Protein AF-A0A7S2N047-F1 (afdb_monomer)

Secondary structure (DSSP, 8-state):
-----------HHHHHHHHHHHHHHHTTT-TT-TTHHHHHHHHHHHHHHHHHHH----PPPPHHHHHHHHHHH---EESS--TTT-SSSEE--S-TTT-

pLDDT: mean 84.27, std 15.43, range [32.12, 98.25]

InterPro domains:
  IPR022035 PCIF1, WW domain [PF12237] (18-99)
  IPR039881 mRNA (2'-O-methyladenosine-N(6)-)-methyltransferase PCIF1-like [PTHR21727] (12-99)

Organism: NCBI:txid374047

Foldseek 3Di:
DPPPDPPPPDDPVLLVLQLVLCCVPCCPPCVVCPCSVVLVVVLVVVVVVCVVPPVDPPDADPLVVQVVCCVPPVDQEAAEDDSRRDNHPHYDYDCPPRD

Structure (mmCIF, N/CA/C/O backbone):
data_AF-A0A7S2N047-F1
#
_entry.id   AF-A0A7S2N047-F1
#
loop_
_atom_site.group_PDB
_atom_site.id
_atom_site.type_symbol
_atom_site.label_atom_id
_atom_site.label_alt_id
_atom_site.label_comp_id
_atom_site.label_asym_id
_atom_site.label_entity_id
_atom_site.label_seq_id
_atom_site.pdbx_PDB_ins_code
_atom_site.Cartn_x
_atom_site.Cartn_y
_atom_site.Cartn_z
_atom_site.occupancy
_atom_site.B_iso_or_equiv
_atom_site.auth_seq_id
_atom_site.auth_comp_id
_atom_site.auth_asym_id
_atom_site.auth_atom_id
_atom_site.pdbx_PDB_model_num
ATOM 1 N N . MET A 1 1 ? 5.557 -2.529 -29.097 1.00 32.72 1 MET A N 1
ATOM 2 C CA . MET A 1 1 ? 6.241 -2.001 -27.897 1.00 32.72 1 MET A CA 1
ATOM 3 C C . MET A 1 1 ? 6.064 -0.479 -27.838 1.00 32.72 1 MET A C 1
ATOM 5 O O . MET A 1 1 ? 7.008 0.234 -28.115 1.00 32.72 1 MET A O 1
ATOM 9 N N . CYS A 1 2 ? 4.846 0.029 -27.590 1.00 32.12 2 CYS A N 1
ATOM 10 C CA . CYS A 1 2 ? 4.597 1.469 -27.362 1.00 32.12 2 CYS A CA 1
ATOM 11 C C . CYS A 1 2 ? 3.151 1.727 -26.881 1.00 32.12 2 CYS A C 1
ATOM 13 O O . CYS A 1 2 ? 2.373 2.426 -27.516 1.00 32.12 2 CYS A O 1
ATOM 15 N N . ALA A 1 3 ? 2.765 1.098 -25.770 1.00 36.38 3 ALA A N 1
ATOM 16 C CA . ALA A 1 3 ? 1.575 1.478 -24.994 1.00 36.38 3 ALA A CA 1
ATOM 17 C C . ALA A 1 3 ? 1.962 1.803 -23.538 1.00 36.38 3 ALA A C 1
ATOM 19 O O . ALA A 1 3 ? 1.139 1.766 -22.629 1.00 36.38 3 ALA A O 1
ATOM 20 N N . LEU A 1 4 ? 3.252 2.063 -23.308 1.00 44.00 4 LEU A N 1
ATOM 21 C CA . LEU A 1 4 ? 3.800 2.326 -21.991 1.00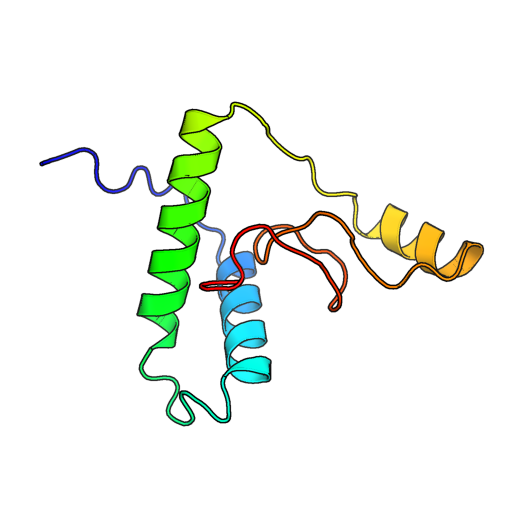 44.00 4 LEU A CA 1
ATOM 22 C C . LEU A 1 4 ? 3.492 3.774 -21.611 1.00 44.00 4 LEU A C 1
ATOM 24 O O . LEU A 1 4 ? 4.015 4.710 -22.205 1.00 44.00 4 LEU A O 1
ATOM 28 N N . LEU A 1 5 ? 2.684 3.891 -20.556 1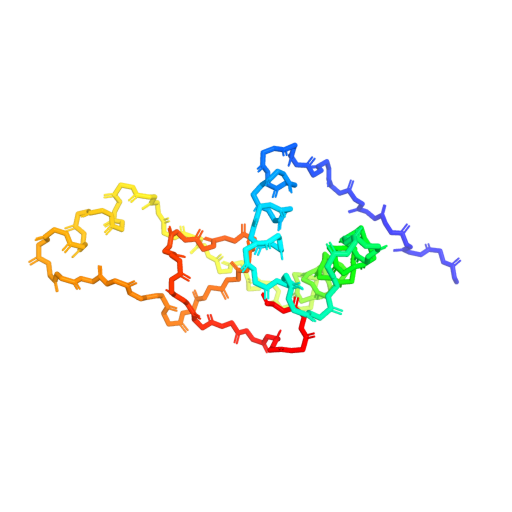.00 48.38 5 LEU A N 1
ATOM 29 C CA . LEU A 1 5 ? 2.534 5.060 -19.696 1.00 48.38 5 LEU A CA 1
ATOM 30 C C . LEU A 1 5 ? 1.588 6.139 -20.236 1.00 48.38 5 LEU A C 1
ATOM 32 O O . LEU A 1 5 ? 1.945 7.304 -20.394 1.00 48.38 5 LEU A O 1
ATOM 36 N N . ARG A 1 6 ? 0.296 5.796 -20.305 1.00 51.25 6 ARG A N 1
ATOM 37 C CA . ARG A 1 6 ? -0.764 6.760 -19.962 1.00 51.25 6 ARG A CA 1
ATOM 38 C C . ARG A 1 6 ? -0.674 7.054 -18.453 1.00 51.25 6 ARG A C 1
ATOM 40 O O . ARG A 1 6 ? -1.598 6.772 -17.701 1.00 51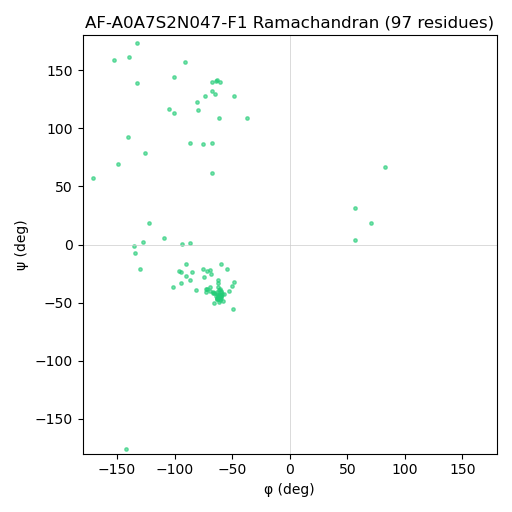.25 6 ARG A O 1
ATOM 47 N N . PHE A 1 7 ? 0.451 7.603 -17.984 1.00 53.09 7 PHE A N 1
ATOM 48 C CA . PHE A 1 7 ? 0.556 8.109 -16.618 1.00 53.09 7 PHE A CA 1
ATOM 49 C C . PHE A 1 7 ? -0.368 9.324 -16.536 1.00 53.09 7 PHE A C 1
ATOM 51 O O . PHE A 1 7 ? 0.016 10.467 -16.788 1.00 53.09 7 PHE A O 1
ATOM 58 N N . LYS A 1 8 ? -1.644 9.064 -16.228 1.00 53.81 8 LYS A N 1
ATOM 59 C CA . LYS A 1 8 ? -2.538 10.072 -15.674 1.00 53.81 8 LYS A CA 1
ATOM 60 C C . LYS A 1 8 ? -1.755 10.722 -14.539 1.00 53.81 8 LYS A C 1
ATOM 62 O O . LYS A 1 8 ? -1.185 10.003 -13.723 1.00 53.81 8 LYS A O 1
ATOM 67 N N . ARG A 1 9 ? -1.665 12.058 -14.543 1.00 59.59 9 ARG A N 1
ATOM 68 C CA . ARG A 1 9 ? -0.963 12.852 -13.520 1.00 59.59 9 ARG A CA 1
ATOM 69 C C . ARG A 1 9 ? -1.170 12.208 -12.151 1.00 59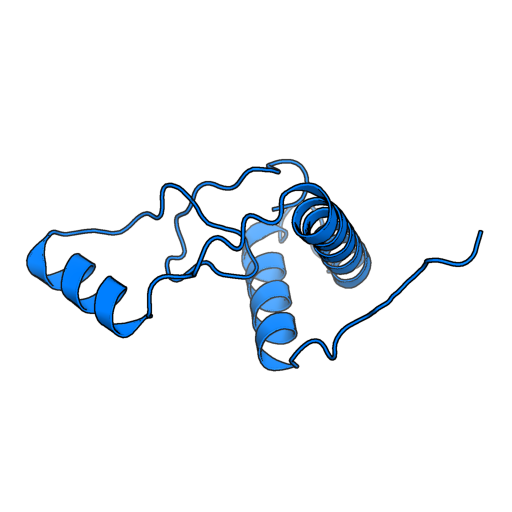.59 9 ARG A C 1
ATOM 71 O O . ARG A 1 9 ? -2.280 12.220 -11.629 1.00 59.59 9 ARG A O 1
ATOM 78 N N . PHE A 1 10 ? -0.114 11.613 -11.610 1.00 66.25 10 PHE A N 1
ATOM 79 C CA . PHE A 1 10 ? -0.169 11.016 -10.290 1.00 66.25 10 PHE A CA 1
ATOM 80 C C . PHE A 1 10 ? -0.018 12.140 -9.273 1.00 66.25 10 PHE A C 1
ATOM 82 O O . PHE A 1 10 ? 0.927 12.930 -9.338 1.00 66.25 10 PHE A O 1
ATOM 89 N N . PHE A 1 11 ? -0.989 12.278 -8.376 1.00 77.00 11 PHE A N 1
ATOM 90 C CA . PHE A 1 11 ? -0.960 13.356 -7.399 1.00 77.00 11 PHE A CA 1
ATOM 91 C C . PHE A 1 11 ? 0.187 13.129 -6.416 1.00 77.00 11 PHE A C 1
ATOM 93 O O . PHE A 1 11 ? 0.315 12.052 -5.834 1.00 77.00 11 PHE A O 1
ATOM 100 N N . LYS A 1 12 ? 0.983 14.178 -6.176 1.00 82.56 12 LYS A N 1
ATOM 101 C CA . LYS A 1 12 ? 2.101 14.154 -5.222 1.00 82.56 12 LYS A CA 1
ATOM 102 C C . LYS A 1 12 ? 1.687 13.607 -3.848 1.00 82.56 12 LYS A C 1
ATOM 104 O O . LYS A 1 12 ? 2.447 12.880 -3.223 1.00 82.56 12 LYS A O 1
ATOM 109 N N . THR A 1 13 ? 0.464 13.901 -3.413 1.00 82.94 13 THR A N 1
ATOM 110 C CA . THR A 1 13 ? -0.099 13.414 -2.146 1.00 82.94 13 THR A CA 1
ATOM 111 C C . THR A 1 13 ? -0.201 11.890 -2.073 1.00 82.94 13 THR A C 1
ATOM 113 O O . THR A 1 13 ? 0.110 11.318 -1.033 1.00 82.94 13 THR A O 1
ATOM 116 N N . HIS A 1 14 ? -0.573 11.221 -3.169 1.00 85.81 14 HIS A N 1
ATOM 117 C CA . HIS A 1 14 ? -0.641 9.758 -3.216 1.00 85.81 14 HIS A CA 1
ATOM 118 C C . HIS A 1 14 ? 0.761 9.148 -3.224 1.00 85.81 14 HIS A C 1
ATOM 120 O O . HIS A 1 14 ? 1.005 8.156 -2.546 1.00 85.81 14 HIS A O 1
ATOM 126 N N . PHE A 1 15 ? 1.709 9.779 -3.924 1.00 90.12 15 PHE A N 1
ATOM 127 C CA . PHE A 1 15 ? 3.110 9.360 -3.892 1.00 90.12 15 PHE A CA 1
ATOM 128 C C . PHE A 1 15 ? 3.702 9.442 -2.490 1.00 90.12 15 PHE A C 1
ATOM 130 O O . PHE A 1 15 ? 4.318 8.488 -2.020 1.00 90.12 15 PHE A O 1
ATOM 137 N N . ASP A 1 16 ? 3.480 10.564 -1.807 1.00 91.75 16 ASP A N 1
ATOM 138 C CA . ASP A 1 16 ? 3.972 10.762 -0.449 1.00 91.75 16 ASP A CA 1
ATOM 139 C C . ASP A 1 16 ? 3.363 9.737 0.523 1.00 91.75 16 ASP A C 1
ATOM 141 O O . ASP A 1 16 ? 4.076 9.246 1.398 1.00 91.75 16 ASP A O 1
ATOM 145 N N . LEU A 1 17 ? 2.086 9.370 0.349 1.00 89.94 17 LEU A N 1
ATOM 146 C CA . LEU A 1 17 ? 1.430 8.321 1.134 1.00 89.94 17 LEU A CA 1
ATOM 147 C C . LEU A 1 17 ? 2.043 6.938 0.873 1.00 89.94 17 LEU A C 1
ATOM 149 O O . LEU A 1 17 ? 2.425 6.262 1.824 1.00 89.94 17 LEU A O 1
ATOM 153 N N . LEU A 1 18 ? 2.185 6.532 -0.394 1.00 92.81 18 LEU A N 1
ATOM 154 C CA . LEU A 1 18 ? 2.799 5.247 -0.750 1.00 92.81 18 LEU A CA 1
ATOM 155 C C . LEU A 1 18 ? 4.234 5.146 -0.230 1.00 92.81 18 LEU A C 1
ATOM 157 O O . LEU A 1 18 ? 4.621 4.122 0.324 1.00 92.81 18 LEU A O 1
ATOM 161 N N . ARG A 1 19 ? 5.010 6.228 -0.354 1.00 93.19 19 ARG A N 1
ATOM 162 C CA . ARG A 1 19 ? 6.382 6.287 0.155 1.00 93.19 19 ARG A CA 1
ATOM 163 C C . ARG A 1 19 ? 6.434 6.113 1.671 1.00 93.19 19 ARG A C 1
ATOM 165 O O . ARG A 1 19 ? 7.287 5.378 2.149 1.00 93.19 19 ARG A O 1
ATOM 172 N N . ARG A 1 20 ? 5.541 6.769 2.422 1.00 91.94 20 ARG A N 1
ATOM 173 C CA . ARG A 1 20 ? 5.457 6.603 3.886 1.00 91.94 20 ARG A CA 1
ATOM 174 C C . ARG A 1 20 ? 5.119 5.161 4.258 1.00 91.94 20 ARG A C 1
ATOM 176 O O . ARG A 1 20 ? 5.868 4.560 5.014 1.00 91.94 20 ARG A O 1
ATOM 183 N N . ASN A 1 21 ? 4.085 4.587 3.640 1.00 90.44 21 ASN A N 1
ATOM 184 C CA . ASN A 1 21 ? 3.686 3.198 3.885 1.00 90.44 21 ASN A CA 1
ATOM 185 C C . ASN A 1 21 ? 4.836 2.226 3.620 1.00 90.44 21 ASN A C 1
ATOM 187 O O . ASN A 1 21 ? 5.070 1.313 4.402 1.00 90.44 21 ASN A O 1
ATOM 191 N N . TYR A 1 22 ?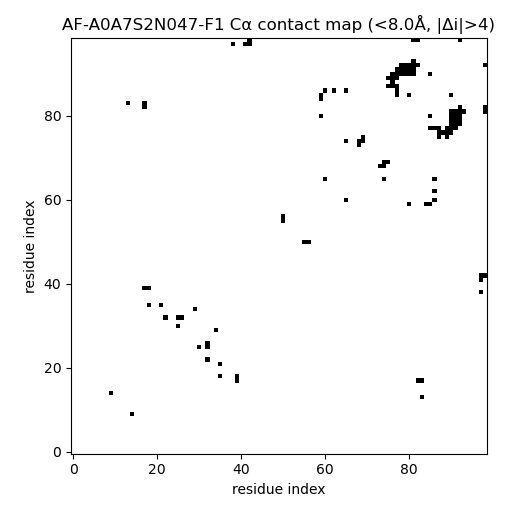 5.571 2.453 2.530 1.00 92.12 22 TYR A N 1
ATOM 192 C CA . TYR A 1 22 ? 6.737 1.655 2.194 1.00 92.12 22 TYR A CA 1
ATOM 193 C C . TYR A 1 22 ? 7.820 1.728 3.271 1.00 92.12 22 TYR A C 1
ATOM 195 O O . TYR A 1 22 ? 8.354 0.696 3.666 1.00 92.12 22 TYR A O 1
ATOM 203 N N . CYS A 1 23 ? 8.144 2.929 3.760 1.00 90.44 23 CYS A N 1
ATOM 204 C CA . CYS A 1 23 ? 9.119 3.092 4.836 1.00 90.44 23 CYS A CA 1
ATOM 205 C C . CYS A 1 23 ? 8.695 2.339 6.106 1.00 90.44 23 CYS A C 1
ATOM 207 O O . CYS A 1 23 ? 9.535 1.701 6.740 1.00 90.44 23 CYS A O 1
ATOM 209 N N . ASP A 1 24 ? 7.402 2.370 6.436 1.00 87.50 24 ASP A N 1
ATOM 210 C CA . ASP A 1 24 ? 6.859 1.731 7.637 1.00 87.50 24 ASP A CA 1
ATOM 211 C C . ASP A 1 24 ? 6.903 0.193 7.548 1.00 87.50 24 ASP A C 1
ATOM 213 O O . ASP A 1 24 ? 7.179 -0.480 8.542 1.00 87.50 24 ASP A O 1
ATOM 217 N N . THR A 1 25 ? 6.669 -0.386 6.363 1.00 84.81 25 THR A N 1
ATOM 218 C CA . THR A 1 25 ? 6.594 -1.848 6.174 1.00 84.81 25 THR A CA 1
ATOM 219 C C . THR A 1 25 ? 7.911 -2.488 5.736 1.00 84.81 25 THR A C 1
ATOM 221 O O . THR A 1 25 ? 8.210 -3.622 6.114 1.00 84.81 25 THR A O 1
ATOM 224 N N . SER A 1 26 ? 8.729 -1.784 4.951 1.00 83.25 26 SER A N 1
ATOM 225 C CA . SER A 1 26 ? 9.897 -2.365 4.275 1.00 83.25 26 SER A CA 1
ATOM 226 C C . SER A 1 26 ? 11.208 -2.223 5.042 1.00 83.25 26 SER A C 1
ATOM 228 O O . SER A 1 26 ? 12.214 -2.751 4.574 1.00 83.25 26 SER A O 1
ATOM 230 N N . SER A 1 27 ? 11.202 -1.616 6.236 1.00 71.62 27 SER A N 1
ATOM 231 C CA . SER A 1 27 ? 12.403 -1.345 7.050 1.00 71.62 27 SER A CA 1
ATOM 232 C C . SER A 1 27 ? 13.346 -2.553 7.217 1.00 71.62 27 SER A C 1
ATOM 234 O O . SER A 1 27 ? 14.560 -2.382 7.257 1.00 71.62 27 SER A O 1
ATOM 236 N N . LYS A 1 28 ? 12.817 -3.787 7.242 1.00 80.50 28 LYS A N 1
ATOM 237 C CA . LYS A 1 28 ? 13.628 -5.017 7.333 1.00 80.50 28 LYS A CA 1
ATOM 238 C C . LYS A 1 28 ? 14.118 -5.566 5.986 1.00 80.50 28 LYS A C 1
ATOM 240 O O . LYS A 1 28 ? 15.154 -6.218 5.955 1.00 80.50 28 LYS A O 1
ATOM 245 N N . SER A 1 29 ? 13.366 -5.366 4.900 1.00 86.94 29 SER A N 1
ATOM 246 C CA . SER A 1 29 ? 13.663 -5.957 3.579 1.00 86.94 29 SER A CA 1
ATOM 247 C C . SER A 1 29 ? 14.429 -5.019 2.643 1.00 86.94 29 SER A C 1
ATOM 249 O O . SER A 1 29 ? 15.080 -5.480 1.712 1.00 86.94 29 SER A O 1
ATOM 251 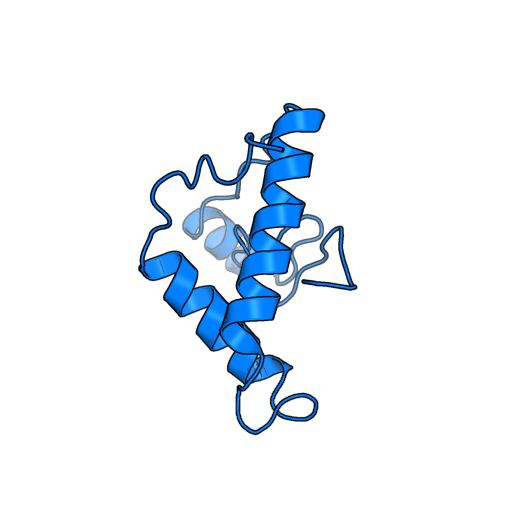N N . ASP A 1 30 ? 14.339 -3.713 2.883 1.00 92.25 30 ASP A N 1
ATOM 252 C CA . ASP A 1 30 ? 15.001 -2.656 2.123 1.00 92.25 30 ASP A CA 1
ATOM 253 C C . ASP A 1 30 ? 15.316 -1.474 3.064 1.00 92.25 30 ASP A C 1
ATOM 255 O O . ASP A 1 30 ? 14.673 -0.424 2.979 1.00 92.25 30 ASP A O 1
ATOM 259 N N . PRO A 1 31 ? 16.262 -1.642 4.011 1.00 88.69 31 PRO A N 1
ATOM 260 C CA . PRO A 1 31 ? 16.565 -0.632 5.031 1.00 88.69 31 PRO A CA 1
ATOM 261 C C . PRO A 1 31 ? 17.088 0.681 4.433 1.00 88.69 31 PRO A C 1
ATOM 263 O O . PRO A 1 31 ? 16.827 1.754 4.970 1.00 88.69 31 PRO A O 1
ATOM 266 N N . ASP A 1 32 ? 17.777 0.596 3.293 1.00 92.19 32 ASP A N 1
ATOM 267 C CA . ASP A 1 32 ? 18.343 1.743 2.577 1.00 92.19 32 ASP A CA 1
ATOM 268 C C . ASP A 1 32 ? 17.345 2.395 1.604 1.00 92.19 32 ASP A C 1
ATOM 270 O O . ASP A 1 32 ? 17.706 3.332 0.889 1.00 92.19 32 ASP A O 1
ATOM 274 N N . LEU A 1 33 ? 16.105 1.891 1.536 1.00 92.00 33 LEU A N 1
ATOM 275 C CA . LEU A 1 33 ? 15.046 2.405 0.664 1.00 92.00 33 LEU A CA 1
ATOM 276 C C . LEU A 1 33 ? 15.439 2.436 -0.831 1.00 92.00 33 LEU A C 1
ATOM 278 O O . LEU A 1 33 ? 14.967 3.283 -1.598 1.00 92.00 33 LEU A O 1
ATOM 282 N N . LYS A 1 34 ? 16.290 1.499 -1.271 1.00 94.62 34 LYS A N 1
ATOM 283 C CA . LYS A 1 34 ? 16.832 1.431 -2.641 1.00 94.62 34 LYS A CA 1
ATOM 284 C C . LYS A 1 34 ? 15.766 1.086 -3.674 1.00 94.62 34 LYS A C 1
ATOM 286 O O . LYS A 1 34 ? 15.910 1.427 -4.848 1.00 94.62 34 LYS A O 1
ATOM 291 N N . HIS A 1 35 ? 14.696 0.413 -3.259 1.00 94.44 35 HIS A N 1
ATOM 292 C CA . HIS A 1 35 ? 13.684 -0.137 -4.156 1.00 94.44 35 HIS A CA 1
ATOM 293 C C . HIS A 1 35 ? 12.336 0.590 -4.102 1.00 94.44 35 HIS A C 1
ATOM 295 O O . HIS A 1 35 ? 11.415 0.171 -4.804 1.00 94.44 35 HIS A O 1
ATOM 301 N N . VAL A 1 36 ? 12.222 1.697 -3.352 1.00 92.94 36 VAL A N 1
ATOM 302 C CA . VAL A 1 36 ? 10.977 2.483 -3.206 1.00 92.94 36 VAL A CA 1
ATOM 303 C C . VAL A 1 36 ? 10.344 2.793 -4.562 1.00 92.94 36 VAL A C 1
ATOM 305 O O . VAL A 1 36 ? 9.185 2.463 -4.804 1.00 92.94 36 VAL A O 1
ATOM 308 N N . LEU A 1 37 ? 11.105 3.424 -5.463 1.00 93.56 37 LEU A N 1
ATOM 309 C CA . LEU A 1 37 ? 10.580 3.873 -6.754 1.00 93.56 37 LEU A CA 1
ATOM 310 C C . LEU A 1 37 ? 10.183 2.693 -7.640 1.00 93.56 37 LEU A C 1
ATOM 312 O O . LEU A 1 37 ? 9.122 2.728 -8.258 1.00 93.56 37 LEU A O 1
ATOM 316 N N . THR A 1 38 ? 10.998 1.638 -7.663 1.00 94.75 38 THR A N 1
ATOM 317 C CA . THR A 1 38 ? 10.728 0.433 -8.454 1.00 94.75 38 THR A CA 1
ATOM 318 C C . THR A 1 38 ? 9.460 -0.268 -7.980 1.00 94.75 38 THR A C 1
ATOM 320 O O . THR A 1 38 ? 8.611 -0.604 -8.800 1.00 94.75 38 THR A O 1
ATOM 323 N N . ARG A 1 39 ? 9.288 -0.457 -6.667 1.00 94.19 39 ARG A N 1
ATOM 324 C CA . ARG A 1 39 ? 8.111 -1.139 -6.111 1.00 94.19 39 ARG A CA 1
ATOM 325 C C . ARG A 1 39 ? 6.838 -0.303 -6.273 1.00 94.19 39 ARG A C 1
ATOM 327 O O . ARG A 1 39 ? 5.824 -0.846 -6.696 1.00 94.19 39 ARG A O 1
ATOM 334 N N . ILE A 1 40 ? 6.908 1.020 -6.076 1.00 93.12 40 ILE A N 1
ATOM 335 C CA . ILE A 1 40 ? 5.785 1.926 -6.384 1.00 93.12 40 ILE A CA 1
ATOM 336 C C . ILE A 1 40 ? 5.427 1.862 -7.875 1.00 93.12 40 ILE A C 1
ATOM 338 O O . ILE A 1 40 ? 4.251 1.798 -8.222 1.00 93.12 40 ILE A O 1
ATOM 342 N N . PHE A 1 41 ? 6.417 1.855 -8.769 1.00 92.75 41 PHE A N 1
ATOM 343 C CA . PHE A 1 41 ? 6.172 1.752 -10.207 1.00 92.75 41 PHE A CA 1
ATOM 344 C C . PHE A 1 41 ? 5.483 0.434 -10.582 1.00 92.75 41 PHE A C 1
ATOM 346 O O . PHE A 1 41 ? 4.484 0.452 -11.299 1.00 92.75 41 PHE A O 1
ATOM 353 N N . VAL A 1 42 ? 5.962 -0.697 -10.055 1.00 94.19 42 VAL A N 1
ATOM 354 C CA . VAL A 1 42 ? 5.356 -2.020 -10.279 1.00 94.19 42 VAL A CA 1
ATOM 355 C C . VAL A 1 42 ? 3.909 -2.060 -9.781 1.00 94.19 42 VAL A C 1
ATOM 357 O O . VAL A 1 42 ? 3.034 -2.531 -10.509 1.00 94.19 42 VAL A O 1
ATOM 360 N N . LEU A 1 43 ? 3.641 -1.511 -8.593 1.00 92.88 43 LEU A N 1
ATOM 361 C CA . LEU A 1 43 ? 2.294 -1.375 -8.038 1.00 92.88 43 LEU A CA 1
ATOM 362 C C . LEU A 1 43 ? 1.383 -0.572 -8.976 1.00 92.88 43 LEU A C 1
ATOM 364 O O . LEU A 1 43 ? 0.293 -1.027 -9.325 1.00 92.88 43 LEU A O 1
ATOM 368 N N . LEU A 1 44 ? 1.837 0.589 -9.456 1.00 90.50 44 LEU A N 1
ATOM 369 C CA . LEU A 1 44 ? 1.058 1.421 -10.378 1.00 90.50 44 LEU A CA 1
ATOM 370 C C . LEU A 1 44 ? 0.775 0.703 -11.702 1.00 90.50 44 LEU A C 1
ATOM 372 O O . LEU A 1 44 ? -0.363 0.714 -12.166 1.00 90.50 44 LEU A O 1
ATOM 376 N N . CYS A 1 45 ? 1.770 0.028 -12.284 1.00 90.31 45 CYS A N 1
ATOM 377 C CA . CYS A 1 45 ? 1.576 -0.776 -13.490 1.00 90.31 45 CYS A CA 1
ATOM 378 C C . CYS A 1 45 ? 0.550 -1.897 -13.275 1.00 90.31 45 CYS A C 1
ATOM 380 O O . CYS A 1 45 ? -0.287 -2.142 -14.144 1.00 90.31 45 CYS A O 1
ATOM 382 N N . ARG A 1 46 ? 0.582 -2.565 -12.117 1.00 89.94 46 ARG A N 1
ATOM 383 C CA . ARG A 1 46 ? -0.353 -3.646 -11.786 1.00 89.94 46 ARG A CA 1
ATOM 384 C C . ARG A 1 46 ? -1.798 -3.143 -11.723 1.00 89.94 46 ARG A C 1
ATOM 386 O O . ARG A 1 46 ? -2.687 -3.761 -12.313 1.00 89.94 46 ARG A O 1
ATOM 393 N N . TYR A 1 47 ? -2.033 -2.014 -11.057 1.00 87.75 47 TYR A N 1
ATOM 394 C CA . TYR A 1 47 ? -3.374 -1.434 -10.936 1.00 87.75 47 TYR A CA 1
ATOM 395 C C . TYR A 1 47 ? -3.874 -0.756 -12.217 1.00 87.75 47 TYR A C 1
ATOM 397 O O . TYR A 1 47 ? -5.084 -0.750 -12.457 1.00 87.75 47 TYR A O 1
ATOM 405 N N . ASP A 1 48 ? -2.982 -0.245 -13.070 1.00 86.12 48 ASP A N 1
ATOM 406 C CA . ASP A 1 48 ? -3.351 0.280 -14.393 1.00 86.12 48 ASP A CA 1
ATOM 407 C C . ASP A 1 48 ? -3.922 -0.832 -15.289 1.00 86.12 48 ASP A C 1
ATOM 409 O O . ASP A 1 48 ? -4.995 -0.676 -15.875 1.00 86.12 48 ASP A O 1
ATOM 413 N N . ILE A 1 49 ? -3.285 -2.012 -15.293 1.00 85.50 49 ILE A N 1
ATOM 414 C CA . ILE A 1 49 ? -3.764 -3.188 -16.038 1.00 85.50 49 ILE A CA 1
ATOM 415 C C . ILE A 1 49 ? -5.166 -3.602 -15.570 1.00 85.50 49 ILE A C 1
ATOM 417 O O . ILE A 1 49 ? -6.053 -3.826 -16.391 1.00 85.50 49 ILE A O 1
ATOM 421 N N . ILE A 1 50 ? -5.407 -3.675 -14.257 1.00 81.06 50 ILE A N 1
ATOM 422 C CA . ILE A 1 50 ? -6.730 -4.051 -13.731 1.00 81.06 50 ILE A CA 1
ATOM 423 C C . ILE A 1 50 ? -7.793 -3.005 -14.052 1.00 81.06 50 ILE A C 1
ATOM 425 O O . ILE A 1 50 ? -8.910 -3.371 -14.423 1.00 81.06 50 ILE A O 1
ATOM 429 N N . SER A 1 51 ? -7.445 -1.723 -13.942 1.00 78.38 51 SER A N 1
ATOM 430 C CA . SER A 1 51 ? -8.354 -0.625 -14.279 1.00 78.38 51 SER A CA 1
ATOM 431 C C . SER A 1 51 ? -8.779 -0.697 -15.748 1.00 78.38 51 SER A C 1
ATOM 433 O O . SER A 1 51 ? -9.945 -0.463 -16.063 1.00 78.38 51 SER A O 1
ATOM 435 N N . ALA A 1 52 ? -7.859 -1.080 -16.639 1.00 76.12 52 ALA A N 1
ATOM 436 C CA . ALA A 1 52 ? -8.136 -1.273 -18.057 1.00 76.12 52 ALA A CA 1
ATOM 437 C C . ALA A 1 52 ? -8.970 -2.534 -18.351 1.00 76.12 52 ALA A C 1
ATOM 439 O O . ALA A 1 52 ? -9.829 -2.500 -19.228 1.00 76.12 52 ALA A O 1
ATOM 440 N N . LEU A 1 53 ? -8.730 -3.637 -17.634 1.00 70.94 53 LEU A N 1
ATOM 441 C CA . LEU A 1 53 ? -9.376 -4.927 -17.904 1.00 70.94 53 LEU A CA 1
ATOM 442 C C . LEU A 1 53 ? -10.783 -5.047 -17.324 1.00 70.94 53 LEU A C 1
ATOM 444 O O . LEU A 1 53 ? -11.645 -5.671 -17.936 1.00 70.94 53 LEU A O 1
ATOM 448 N N . LYS A 1 54 ? -11.008 -4.530 -16.113 1.00 60.78 54 LYS A N 1
ATOM 449 C CA . LYS A 1 54 ? -12.220 -4.869 -15.364 1.00 60.78 54 LYS A CA 1
ATOM 450 C C . LYS A 1 54 ? -13.355 -3.867 -15.550 1.00 60.78 54 LYS A C 1
ATOM 452 O O . LYS A 1 54 ? -14.492 -4.229 -15.287 1.00 60.78 54 LYS A O 1
ATOM 457 N N . GLY A 1 55 ? -13.096 -2.607 -15.911 1.00 55.12 55 GLY A N 1
ATOM 458 C CA . GLY A 1 55 ? -14.119 -1.551 -15.791 1.00 55.12 55 GLY A CA 1
ATOM 459 C C . GLY A 1 55 ? -14.671 -1.391 -14.359 1.00 55.12 55 GLY A C 1
ATOM 460 O O . GLY A 1 55 ? -15.574 -0.593 -14.116 1.00 55.12 55 GLY A O 1
ATOM 461 N N . VAL A 1 56 ? -14.125 -2.143 -13.396 1.00 53.66 56 VAL A N 1
ATOM 462 C CA . VAL A 1 56 ? -14.533 -2.160 -12.002 1.00 53.66 56 VAL A CA 1
ATOM 463 C C . VAL A 1 56 ? -13.764 -1.048 -11.310 1.00 53.66 56 VAL A C 1
ATOM 465 O O . VAL A 1 56 ? -12.681 -1.240 -10.759 1.00 53.66 56 VAL A O 1
ATOM 468 N N . ASN A 1 57 ? -14.343 0.144 -11.356 1.00 58.59 57 ASN A N 1
ATOM 469 C CA . ASN A 1 57 ? -13.942 1.236 -10.489 1.00 58.59 57 ASN A CA 1
ATOM 470 C C . ASN A 1 57 ? -14.510 0.944 -9.094 1.00 58.59 57 ASN A C 1
ATOM 472 O O . ASN A 1 57 ? -15.618 1.372 -8.770 1.00 58.59 57 ASN A O 1
ATOM 476 N N . HIS A 1 58 ? -13.778 0.185 -8.270 1.00 66.12 58 HIS A N 1
ATOM 477 C CA . HIS A 1 58 ? -14.099 0.122 -6.845 1.00 66.12 58 HIS A CA 1
ATOM 478 C C . HIS A 1 58 ? -13.946 1.533 -6.277 1.00 66.12 58 HIS A C 1
ATOM 480 O O . HIS A 1 58 ? -12.843 2.078 -6.197 1.00 66.12 58 HIS A O 1
ATOM 486 N N . SER A 1 59 ? -15.078 2.144 -5.943 1.00 72.25 59 SER A N 1
ATOM 487 C CA . SER A 1 59 ? -15.106 3.485 -5.378 1.00 72.25 59 SER A CA 1
ATOM 488 C C . SER A 1 59 ? -14.624 3.408 -3.935 1.00 72.25 59 SER A C 1
ATOM 490 O O . SER A 1 59 ? -15.132 2.600 -3.159 1.00 72.25 59 SER A O 1
ATOM 492 N N . ALA A 1 60 ? -13.638 4.231 -3.585 1.00 82.25 60 ALA A N 1
ATOM 493 C CA . ALA A 1 60 ? -13.207 4.367 -2.202 1.00 82.25 60 ALA A CA 1
ATOM 494 C C . ALA A 1 60 ? -14.353 4.939 -1.365 1.00 82.25 60 ALA A C 1
ATOM 496 O O . ALA A 1 60 ? -15.062 5.849 -1.809 1.00 82.25 60 ALA A O 1
ATOM 497 N N . ILE A 1 61 ? -14.515 4.441 -0.143 1.00 86.56 61 ILE A N 1
ATOM 498 C CA . ILE A 1 61 ? -15.416 5.082 0.806 1.00 86.56 61 ILE A CA 1
ATOM 499 C C . ILE A 1 61 ? -14.841 6.451 1.214 1.00 86.56 61 ILE A C 1
ATOM 501 O O . ILE A 1 61 ? -13.631 6.570 1.419 1.00 86.56 61 ILE A O 1
ATOM 505 N N . PRO A 1 62 ? -15.658 7.511 1.350 1.00 90.50 62 PRO A N 1
ATOM 506 C CA . PRO A 1 62 ? -15.157 8.788 1.842 1.00 90.50 62 PRO A CA 1
ATOM 507 C C . PRO A 1 62 ? -14.568 8.654 3.259 1.00 90.50 62 PRO A C 1
ATOM 509 O O . PRO A 1 62 ? -15.206 8.024 4.109 1.00 90.50 62 PRO A O 1
ATOM 512 N N . PRO A 1 63 ? -13.435 9.310 3.580 1.00 91.75 63 PRO A N 1
ATOM 513 C CA . PRO A 1 63 ? -12.809 9.208 4.903 1.00 91.75 63 PRO A CA 1
ATOM 514 C C . PRO A 1 63 ? -13.760 9.509 6.068 1.00 91.75 63 PRO A C 1
ATOM 516 O O . PRO A 1 63 ? -13.803 8.772 7.046 1.00 91.75 63 PRO A O 1
ATOM 519 N N . ARG A 1 64 ? -14.629 10.519 5.918 1.00 95.19 64 ARG A N 1
ATOM 520 C CA . ARG A 1 64 ? -15.641 10.873 6.930 1.00 95.19 64 ARG A CA 1
ATOM 521 C C . ARG A 1 64 ? -16.663 9.763 7.191 1.00 95.19 64 ARG A C 1
ATOM 523 O O . ARG A 1 64 ? -17.149 9.633 8.311 1.00 95.19 64 ARG A O 1
ATOM 530 N N . ALA A 1 65 ? -17.008 8.983 6.167 1.00 94.81 65 ALA A N 1
ATOM 531 C CA . ALA A 1 65 ? -17.914 7.850 6.323 1.00 94.81 65 ALA A CA 1
ATOM 532 C C . ALA A 1 65 ? -17.211 6.700 7.055 1.00 94.81 65 ALA A C 1
ATOM 534 O O . ALA A 1 65 ? -17.793 6.127 7.973 1.00 94.81 65 ALA A O 1
ATOM 535 N N . PHE A 1 66 ? -15.940 6.432 6.733 1.00 95.00 66 PHE A N 1
ATOM 536 C CA . PHE A 1 66 ? -15.131 5.470 7.485 1.00 95.00 66 PHE A CA 1
ATOM 537 C C . PHE A 1 66 ? -14.966 5.878 8.958 1.00 95.00 66 PHE A C 1
ATOM 539 O O . PHE A 1 66 ? -15.168 5.054 9.842 1.00 95.00 66 PHE A O 1
ATOM 546 N N . GLU A 1 67 ? -14.702 7.155 9.248 1.00 95.44 67 GLU A N 1
ATOM 547 C CA . GLU A 1 67 ? -14.631 7.672 10.623 1.00 95.44 67 GLU A CA 1
ATOM 548 C C . GLU A 1 67 ? -15.943 7.479 11.394 1.00 95.44 67 GLU A C 1
ATOM 550 O O . GLU A 1 67 ? -15.929 7.063 12.552 1.00 95.44 67 GLU A O 1
ATOM 555 N N . ALA A 1 68 ? -17.089 7.770 10.769 1.00 97.19 68 ALA A N 1
ATOM 556 C CA . ALA A 1 68 ? -18.393 7.564 11.395 1.00 97.19 68 ALA A CA 1
ATOM 557 C C . ALA A 1 68 ? -18.648 6.079 11.681 1.00 97.19 68 ALA A C 1
ATOM 559 O O . ALA A 1 68 ? -19.114 5.728 12.764 1.00 97.19 68 AL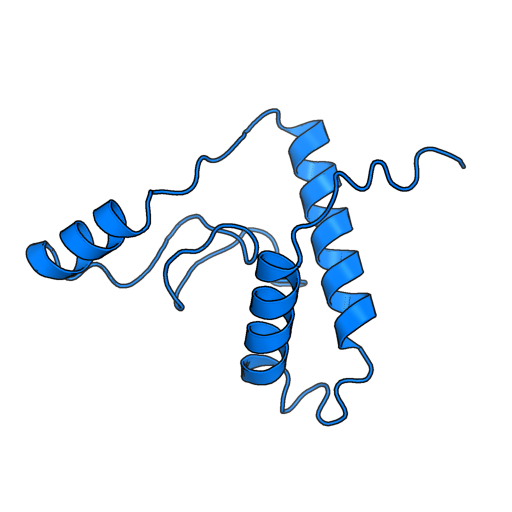A A O 1
ATOM 560 N N . MET A 1 69 ? -18.297 5.206 10.737 1.00 96.19 69 MET A N 1
ATOM 561 C CA . MET A 1 69 ? -18.388 3.761 10.910 1.00 96.19 69 MET A CA 1
ATOM 562 C C . MET A 1 69 ? -17.468 3.242 12.018 1.00 96.19 69 MET A C 1
ATOM 564 O O . MET A 1 69 ? -17.879 2.406 12.819 1.00 96.19 69 MET A O 1
ATOM 568 N N . SER A 1 70 ? -16.250 3.771 12.102 1.00 96.25 70 SER A N 1
ATOM 569 C CA . SER A 1 70 ? -15.298 3.429 13.155 1.00 96.25 70 SER A CA 1
ATOM 570 C C . SER A 1 70 ? -15.822 3.832 14.534 1.00 96.25 70 SER A C 1
ATOM 572 O O . SER A 1 70 ? -15.856 3.006 15.442 1.00 96.25 70 SER A O 1
ATOM 574 N N . ARG A 1 71 ? -16.337 5.061 14.679 1.00 97.56 71 ARG A N 1
ATOM 575 C CA . ARG A 1 71 ? -16.886 5.556 15.954 1.00 97.56 71 ARG A CA 1
ATOM 576 C C . ARG A 1 71 ? -18.150 4.822 16.403 1.00 97.56 71 ARG A C 1
ATOM 578 O O . ARG A 1 71 ? -18.286 4.546 17.588 1.00 97.56 71 ARG A O 1
ATOM 585 N N . ASN A 1 72 ? -19.071 4.537 15.483 1.00 98.25 72 ASN A N 1
ATOM 586 C CA . ASN A 1 72 ? -20.390 3.996 15.833 1.00 98.25 72 ASN A CA 1
ATOM 587 C C . ASN A 1 72 ? -20.433 2.462 15.875 1.00 98.25 72 ASN A C 1
ATOM 589 O O . ASN A 1 72 ? -21.259 1.902 16.589 1.00 98.25 72 ASN A O 1
ATOM 593 N N . PHE A 1 73 ? -19.571 1.788 15.109 1.00 97.56 73 PHE A N 1
ATOM 594 C CA . PHE A 1 73 ? -19.601 0.330 14.944 1.00 97.56 73 PHE A CA 1
ATOM 595 C C . PHE A 1 73 ? -18.252 -0.349 15.221 1.00 97.56 73 PHE A C 1
ATOM 597 O O . PHE A 1 73 ? -18.141 -1.560 15.057 1.00 97.56 73 PHE A O 1
ATOM 604 N N . GLY A 1 74 ? -17.216 0.400 15.615 1.00 96.38 74 GLY A N 1
ATOM 605 C CA . GLY A 1 74 ? -15.894 -0.160 15.913 1.00 96.38 74 GLY A CA 1
ATOM 606 C C . GLY A 1 74 ? -15.129 -0.666 14.686 1.00 96.38 74 GLY A C 1
ATOM 607 O O . GLY A 1 74 ? -14.198 -1.454 14.830 1.00 96.38 74 GLY A O 1
ATOM 608 N N . ILE A 1 75 ? -15.506 -0.242 13.473 1.00 95.81 75 ILE A N 1
ATOM 609 C CA . ILE A 1 75 ? -14.831 -0.661 12.236 1.00 95.81 75 ILE A CA 1
ATOM 610 C C . ILE A 1 75 ? -13.386 -0.142 12.218 1.00 95.81 75 ILE A C 1
ATOM 612 O O . ILE A 1 75 ? -13.130 1.048 12.414 1.00 95.81 75 ILE A O 1
ATOM 616 N N . SER A 1 76 ? -12.439 -1.042 11.953 1.00 95.38 76 SER A N 1
ATOM 617 C CA . SER A 1 76 ? -10.998 -0.749 11.919 1.00 95.38 76 SER A CA 1
ATOM 618 C C . SER A 1 76 ? -10.266 -1.351 10.715 1.00 95.38 76 SER A C 1
ATOM 620 O O . SER A 1 76 ? -9.102 -1.022 10.486 1.00 95.38 76 SER A O 1
ATOM 622 N N . HIS A 1 77 ? -10.931 -2.186 9.912 1.00 95.44 77 HIS A N 1
ATOM 623 C CA . HIS A 1 77 ? -10.319 -2.922 8.805 1.00 95.44 77 HIS A CA 1
ATOM 624 C C . HIS A 1 77 ? -11.146 -2.809 7.519 1.00 95.44 77 HIS A C 1
ATOM 626 O O . HIS A 1 77 ? -12.374 -2.899 7.557 1.00 95.44 77 HIS A O 1
ATOM 632 N N . GLU A 1 78 ? -10.475 -2.644 6.379 1.00 94.38 78 GLU A N 1
ATOM 633 C CA . GLU A 1 78 ? -11.107 -2.646 5.056 1.00 94.38 78 GLU A CA 1
ATOM 634 C C . GLU A 1 78 ? -10.925 -3.998 4.359 1.00 94.38 78 GLU A C 1
ATOM 636 O O . GLU A 1 78 ? -9.826 -4.356 3.950 1.00 94.38 78 GLU A O 1
ATOM 641 N N . CYS A 1 79 ? -12.013 -4.743 4.153 1.00 93.44 79 CYS A N 1
ATOM 642 C CA . CYS A 1 79 ? -11.942 -6.053 3.493 1.00 93.44 79 CYS A CA 1
ATOM 643 C C . CYS A 1 79 ? -11.589 -5.980 1.996 1.00 93.44 79 CYS A C 1
ATOM 645 O O . CYS A 1 79 ? -11.156 -6.979 1.429 1.00 93.44 79 CYS A O 1
ATOM 647 N N . PHE A 1 80 ? -11.813 -4.832 1.351 1.00 90.31 80 PHE A N 1
ATOM 648 C CA . PHE A 1 80 ? -11.560 -4.627 -0.074 1.00 90.31 80 PHE A CA 1
ATOM 649 C C . PHE A 1 80 ? -10.974 -3.236 -0.305 1.00 90.31 80 PHE A C 1
ATOM 651 O O . PHE A 1 80 ? -11.712 -2.267 -0.478 1.00 90.31 80 PHE A O 1
ATOM 658 N N . ALA A 1 81 ? -9.648 -3.142 -0.324 1.00 91.31 81 ALA A N 1
ATOM 659 C CA . ALA A 1 81 ? -8.950 -1.909 -0.650 1.00 91.31 81 ALA A CA 1
ATOM 660 C C . ALA A 1 81 ? -7.683 -2.180 -1.472 1.00 91.31 81 ALA A C 1
ATOM 662 O O . ALA A 1 81 ? -7.382 -3.295 -1.899 1.00 91.31 81 ALA A O 1
ATOM 663 N N . SER A 1 82 ? -6.950 -1.112 -1.736 1.00 90.94 82 SER A N 1
ATOM 664 C CA . SER A 1 82 ? -5.633 -1.108 -2.349 1.00 90.94 82 SER A CA 1
ATOM 665 C C . SER A 1 82 ? -4.767 -0.078 -1.636 1.00 90.94 82 SER A C 1
ATOM 667 O O . SER A 1 82 ? -5.306 0.886 -1.076 1.00 90.94 82 SER A O 1
ATOM 669 N N . PRO A 1 83 ? -3.436 -0.165 -1.759 1.00 91.81 83 PRO A N 1
ATOM 670 C CA . PRO A 1 83 ? -2.550 0.898 -1.291 1.00 91.81 83 PRO A CA 1
ATOM 671 C C . PRO A 1 83 ? -2.889 2.287 -1.872 1.00 91.81 83 PRO A C 1
ATOM 673 O O . PRO A 1 83 ? -2.510 3.304 -1.293 1.00 91.81 83 PRO A O 1
ATOM 676 N N . LEU A 1 84 ? -3.608 2.340 -3.004 1.00 88.75 84 LEU A N 1
ATOM 677 C CA . LEU A 1 84 ? -4.001 3.568 -3.701 1.00 88.75 84 LEU A CA 1
ATOM 678 C C . LEU A 1 84 ? -5.281 4.222 -3.164 1.00 88.75 84 LEU A C 1
ATOM 680 O O . LEU A 1 84 ? -5.474 5.412 -3.398 1.00 88.75 84 LEU A O 1
ATOM 684 N N . ASN A 1 85 ? -6.166 3.470 -2.503 1.00 88.19 85 ASN A N 1
ATOM 685 C CA . ASN A 1 85 ? -7.505 3.952 -2.137 1.00 88.19 85 ASN A CA 1
ATOM 686 C C . ASN A 1 85 ? -7.941 3.629 -0.699 1.00 88.19 85 ASN A C 1
ATOM 688 O O . ASN A 1 85 ? -9.042 4.016 -0.310 1.00 88.19 85 ASN A O 1
ATOM 692 N N . ARG A 1 86 ? -7.096 2.935 0.068 1.00 91.12 86 ARG A N 1
ATOM 693 C CA . ARG A 1 86 ? -7.350 2.586 1.466 1.00 91.12 86 ARG A CA 1
ATOM 694 C C . ARG A 1 86 ? -7.476 3.821 2.362 1.00 91.12 86 ARG A C 1
ATOM 696 O O . ARG A 1 86 ? -6.722 4.786 2.225 1.00 91.12 86 ARG A O 1
ATOM 703 N N . VAL A 1 87 ? -8.403 3.759 3.309 1.00 91.31 87 VAL A N 1
ATOM 704 C CA . VAL A 1 87 ? -8.630 4.763 4.357 1.00 91.31 87 VAL A CA 1
ATOM 705 C C . VAL A 1 87 ? -8.024 4.314 5.693 1.00 91.31 87 VAL A C 1
ATOM 707 O O . VAL A 1 87 ? -7.475 5.135 6.424 1.00 91.31 87 VAL A O 1
ATOM 710 N N . SER A 1 88 ? -8.071 3.016 6.004 1.00 90.75 88 SER A N 1
ATOM 711 C CA . SER A 1 88 ? -7.494 2.414 7.211 1.00 90.75 88 SER A CA 1
ATOM 712 C C . SER A 1 88 ? -6.058 1.949 6.987 1.00 90.75 88 SER A C 1
ATOM 714 O O . SER A 1 88 ? -5.647 1.672 5.869 1.00 90.75 88 SER A O 1
ATOM 716 N N . HIS A 1 89 ? -5.258 1.825 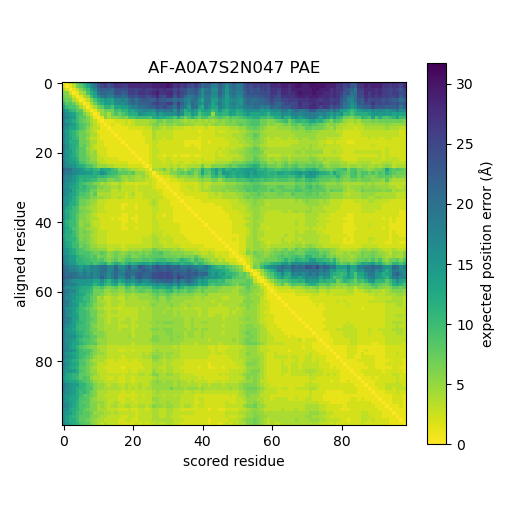8.048 1.00 89.00 89 HIS A N 1
ATOM 717 C CA . HIS A 1 89 ? -3.959 1.136 7.988 1.00 89.00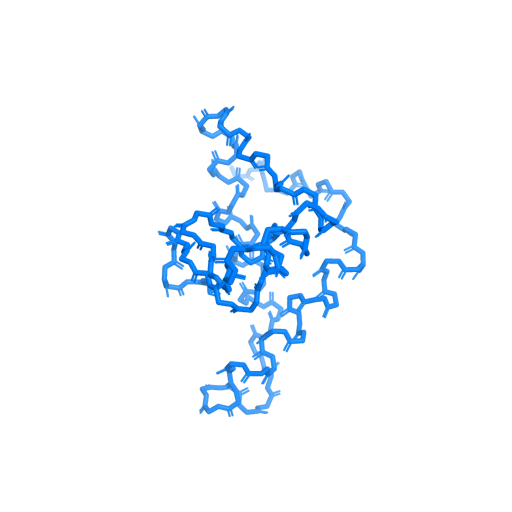 89 HIS A CA 1
ATOM 718 C C . HIS A 1 89 ? -4.083 -0.379 7.850 1.00 89.00 89 HIS A C 1
ATOM 720 O O . HIS A 1 89 ? -3.155 -1.013 7.358 1.00 89.00 89 HIS A O 1
ATOM 726 N N . SER A 1 90 ? -5.216 -0.950 8.252 1.00 92.94 90 SER A N 1
ATOM 727 C CA . SER A 1 90 ? -5.477 -2.378 8.143 1.00 92.94 90 SER A CA 1
ATOM 728 C C . SER A 1 90 ? -6.448 -2.625 6.993 1.00 92.94 90 SER A C 1
ATOM 730 O O . SER A 1 90 ? -7.581 -2.143 7.026 1.00 92.94 90 SER A O 1
ATOM 732 N N . TYR A 1 91 ? -6.002 -3.349 5.971 1.00 94.06 91 TYR A N 1
ATOM 733 C CA . TYR A 1 91 ? -6.821 -3.679 4.812 1.00 94.06 91 TYR A CA 1
ATOM 734 C C . TYR A 1 91 ? -6.379 -4.989 4.164 1.00 94.06 91 TYR A C 1
ATOM 736 O O . TYR A 1 91 ? -5.232 -5.406 4.316 1.00 94.06 91 TYR A O 1
ATOM 744 N N . ASN A 1 92 ? -7.288 -5.597 3.409 1.00 94.19 92 ASN A N 1
ATOM 745 C CA . ASN A 1 92 ? -6.975 -6.648 2.454 1.00 94.19 92 ASN A CA 1
ATOM 746 C C . ASN A 1 92 ? -6.939 -6.069 1.043 1.00 94.19 92 ASN A C 1
ATOM 748 O O . ASN A 1 92 ? -7.737 -5.198 0.678 1.00 94.19 92 ASN A O 1
ATOM 752 N N . SER A 1 93 ? -6.031 -6.600 0.238 1.00 92.50 93 SER A N 1
ATOM 753 C CA . SER A 1 93 ? -5.866 -6.240 -1.160 1.00 92.50 93 SER A CA 1
ATOM 754 C C . SER A 1 93 ? -5.757 -7.489 -2.031 1.00 92.50 93 SER A C 1
ATOM 756 O O . SER A 1 93 ? -5.754 -8.622 -1.549 1.00 92.50 93 SER A O 1
ATOM 758 N N . ILE A 1 94 ? -5.735 -7.282 -3.345 1.00 91.31 94 ILE A N 1
ATOM 759 C CA . ILE A 1 94 ? -5.749 -8.371 -4.325 1.00 91.31 94 ILE A CA 1
ATOM 760 C C . ILE A 1 94 ? -4.338 -8.840 -4.714 1.00 91.31 94 ILE A C 1
ATOM 762 O O . ILE A 1 94 ? -4.213 -9.939 -5.254 1.00 91.31 94 ILE A O 1
ATOM 766 N N . PHE A 1 95 ? -3.284 -8.059 -4.439 1.00 92.75 95 PHE A N 1
ATOM 767 C CA . PHE A 1 95 ? -1.914 -8.391 -4.837 1.00 92.75 95 PHE A CA 1
ATOM 768 C C . PHE A 1 95 ? -0.927 -8.381 -3.657 1.00 92.75 95 PHE A C 1
ATOM 770 O O . PHE A 1 95 ? -0.123 -7.458 -3.531 1.00 92.75 95 PHE A O 1
ATOM 777 N N . PRO A 1 96 ? -0.908 -9.440 -2.825 1.00 91.50 96 PRO A N 1
ATOM 778 C CA . PRO A 1 96 ? 0.017 -9.545 -1.691 1.00 91.50 96 PRO A CA 1
ATOM 779 C C . PRO A 1 96 ? 1.506 -9.498 -2.068 1.00 91.50 96 PRO A C 1
ATOM 781 O O . PRO A 1 96 ? 2.354 -9.319 -1.202 1.00 91.50 96 PRO A O 1
ATOM 784 N N . ASP A 1 97 ? 1.845 -9.715 -3.344 1.00 91.81 97 ASP A N 1
ATOM 785 C CA . ASP A 1 97 ? 3.216 -9.640 -3.851 1.00 91.81 97 ASP A CA 1
ATOM 786 C C . ASP A 1 97 ? 3.731 -8.199 -4.008 1.00 91.81 97 ASP A C 1
ATOM 788 O O . ASP A 1 97 ? 4.946 -7.996 -4.057 1.00 91.81 97 ASP A O 1
ATOM 792 N N . VAL A 1 98 ? 2.834 -7.209 -4.112 1.00 91.75 98 VAL A N 1
ATOM 793 C CA . VAL A 1 98 ? 3.191 -5.802 -4.387 1.00 91.75 98 VAL A CA 1
ATOM 794 C C . VAL A 1 98 ? 2.556 -4.781 -3.440 1.00 91.75 98 VAL A C 1
ATOM 796 O O . VAL A 1 98 ? 3.076 -3.665 -3.373 1.00 91.75 98 VAL A O 1
ATOM 799 N N . ASP A 1 99 ? 1.458 -5.128 -2.763 1.00 92.25 99 ASP A N 1
ATOM 800 C CA . ASP A 1 99 ? 0.685 -4.242 -1.876 1.00 92.25 99 ASP A CA 1
ATOM 801 C C . ASP A 1 99 ? 1.235 -4.160 -0.448 1.00 92.25 99 ASP A C 1
ATOM 803 O O . ASP A 1 99 ? 1.135 -3.050 0.134 1.00 92.25 99 ASP A O 1
#

Mean predicted aligned error: 6.64 Å

Sequence (99 aa):
MCALLRFKRFFKTHFDLLRRNYCDTSSKSDPDLKHVLTRIFVLLCRYDIISALKGVNHSAIPPRAFEAMSRNFGISHECFASPLNRVSHSYNSIFPDVD

Radius of gyration: 14.97 Å; Cα contacts (8 Å, |Δi|>4): 62; chains: 1; bounding box: 39×24×44 Å

Solvent-accessible surface area (backbone atoms only — not comparable to full-atom values): 6319 Å² total; per-residue (Å²): 144,85,83,83,72,87,69,67,85,75,57,66,69,57,52,54,49,50,52,49,53,44,57,74,71,32,51,86,84,42,71,82,56,83,50,55,68,60,50,53,50,51,40,51,55,54,53,51,53,47,53,70,71,61,74,66,76,80,76,60,77,56,63,69,57,53,52,50,42,24,74,76,70,65,55,66,68,38,83,79,39,42,86,88,54,53,83,54,94,41,64,37,62,92,46,87,91,65,104